Protein AF-A0A1A3BLI6-F1 (afdb_monomer_lite)

pLDDT: mean 78.52, std 13.48, range [34.09, 96.5]

Radius of gyration: 20.83 Å; chains: 1; bounding box: 51×45×50 Å

Sequence (159 aa):
MLAKRQSDGLPADFQNFQRHRDEYDERQVLISALPKSERTRPPSNSSDIVSWSAKWIDANPPAHAADELPLGMELGADRFYSIGSSFVHGFKWMTDYIRDDEATLKVVAEGFAAAVVMTECAVCLFESQATNAARAAVRRANYPDWLAPTVAAWLPRYQ

Structure (mmCIF, N/CA/C/O backbone):
data_AF-A0A1A3BLI6-F1
#
_entry.id   AF-A0A1A3BLI6-F1
#
loop_
_atom_site.group_PDB
_atom_site.id
_atom_site.type_symbol
_atom_site.label_atom_id
_atom_site.label_alt_id
_atom_site.label_comp_id
_atom_site.label_asym_id
_atom_site.label_entity_id
_atom_site.label_seq_id
_atom_site.pdbx_PDB_ins_code
_atom_site.Cartn_x
_atom_site.Cartn_y
_atom_site.Cartn_z
_atom_site.occupancy
_atom_site.B_iso_or_equiv
_atom_site.auth_seq_id
_atom_site.auth_comp_id
_atom_site.auth_asym_id
_atom_site.auth_atom_id
_atom_site.pdbx_PDB_model_num
ATOM 1 N N . MET A 1 1 ? 27.663 13.741 -1.254 1.00 34.09 1 MET A N 1
ATOM 2 C CA . MET A 1 1 ? 27.155 14.945 -1.949 1.00 34.09 1 MET A CA 1
ATOM 3 C C . MET A 1 1 ? 25.928 14.541 -2.751 1.00 34.09 1 MET A C 1
ATOM 5 O O . MET A 1 1 ? 26.077 13.844 -3.744 1.00 34.09 1 MET A O 1
ATOM 9 N N . LEU A 1 2 ? 24.727 14.885 -2.284 1.00 36.38 2 LEU A N 1
ATOM 10 C CA . LEU A 1 2 ? 23.489 14.666 -3.039 1.00 36.38 2 LEU A CA 1
ATOM 11 C C . LEU A 1 2 ? 23.390 15.755 -4.113 1.00 36.38 2 LEU A C 1
ATOM 13 O O . LEU A 1 2 ? 23.416 16.942 -3.788 1.00 36.38 2 LEU A O 1
ATOM 17 N N . ALA A 1 3 ? 23.342 15.356 -5.383 1.00 38.94 3 ALA A N 1
ATOM 18 C CA . ALA A 1 3 ? 23.167 16.277 -6.498 1.00 38.94 3 ALA A CA 1
ATOM 19 C C . ALA A 1 3 ? 21.821 17.007 -6.358 1.00 38.94 3 ALA A C 1
ATOM 21 O O . ALA A 1 3 ? 20.780 16.376 -6.163 1.00 38.94 3 ALA A O 1
ATOM 22 N N . LYS A 1 4 ? 21.849 18.341 -6.447 1.00 41.81 4 LYS A N 1
ATOM 23 C CA . LYS A 1 4 ? 20.654 19.188 -6.529 1.00 41.81 4 LYS A CA 1
ATOM 24 C C . LYS A 1 4 ? 19.799 18.689 -7.698 1.00 41.81 4 LYS A C 1
ATOM 26 O O . LYS A 1 4 ? 20.230 18.787 -8.844 1.00 41.81 4 LYS A O 1
ATOM 31 N N . ARG A 1 5 ? 18.596 18.171 -7.421 1.00 48.72 5 ARG A N 1
ATOM 32 C CA . ARG A 1 5 ? 17.559 18.040 -8.453 1.00 48.72 5 ARG A CA 1
ATOM 33 C C . ARG A 1 5 ? 17.292 19.445 -8.985 1.00 48.72 5 ARG A C 1
ATOM 35 O O . ARG A 1 5 ? 16.839 20.313 -8.245 1.00 48.72 5 ARG A O 1
ATOM 42 N N . GLN A 1 6 ? 17.649 19.664 -10.240 1.00 46.47 6 GLN A N 1
ATOM 43 C CA . GLN A 1 6 ? 17.368 20.882 -10.976 1.00 46.47 6 GLN A CA 1
ATOM 44 C C . GLN A 1 6 ? 15.876 20.856 -11.317 1.00 46.47 6 GLN A C 1
ATOM 46 O O . GLN A 1 6 ? 15.427 20.168 -12.227 1.00 46.47 6 GLN A O 1
ATOM 51 N N . SER A 1 7 ? 15.081 21.482 -10.462 1.00 50.03 7 SER A N 1
ATOM 52 C CA . SER A 1 7 ? 13.643 21.636 -10.634 1.00 50.03 7 SER A CA 1
ATOM 53 C C . SER A 1 7 ? 13.386 22.825 -11.556 1.00 50.03 7 SER A C 1
ATOM 55 O O . SER A 1 7 ? 13.140 23.940 -11.097 1.00 50.03 7 SER A O 1
ATOM 57 N N . ASP A 1 8 ? 13.430 22.581 -12.860 1.00 48.09 8 ASP A N 1
ATOM 58 C CA . ASP A 1 8 ? 13.081 23.553 -13.906 1.00 48.09 8 ASP A CA 1
ATOM 59 C C . ASP A 1 8 ? 11.547 23.766 -14.018 1.00 48.09 8 ASP A C 1
ATOM 61 O O . ASP A 1 8 ? 10.982 23.835 -15.104 1.00 48.09 8 ASP A O 1
ATOM 65 N N . GLY A 1 9 ? 10.859 23.879 -12.872 1.00 54.34 9 GLY A N 1
ATOM 66 C CA . GLY A 1 9 ? 9.409 24.128 -12.740 1.00 54.34 9 GLY A CA 1
ATOM 67 C C . GLY A 1 9 ? 8.996 24.888 -11.465 1.00 54.34 9 GLY A C 1
ATOM 68 O O . GLY A 1 9 ? 7.815 25.134 -11.230 1.00 54.34 9 GLY A O 1
ATOM 69 N N . LEU A 1 10 ? 9.971 25.310 -10.648 1.00 55.41 10 LEU A N 1
ATOM 70 C CA . LEU A 1 10 ? 9.766 25.884 -9.309 1.00 55.41 10 LEU A CA 1
ATOM 71 C C . LEU A 1 10 ? 8.777 27.062 -9.186 1.00 55.41 10 LEU A C 1
ATOM 73 O O . LEU A 1 10 ? 8.156 27.147 -8.133 1.00 55.41 10 LEU A O 1
ATOM 77 N N . PRO A 1 11 ? 8.590 27.978 -10.158 1.00 61.28 11 PRO A N 1
ATOM 78 C CA . PRO A 1 11 ? 7.730 29.143 -9.928 1.00 61.28 11 PRO A CA 1
ATOM 79 C C . PRO A 1 11 ? 6.233 28.819 -9.934 1.00 61.28 11 PRO A C 1
ATOM 81 O O . PRO A 1 11 ? 5.510 29.270 -9.050 1.00 61.28 11 PRO A O 1
ATOM 84 N N . ALA A 1 12 ? 5.764 28.032 -10.906 1.00 64.94 12 ALA A N 1
ATOM 85 C CA . ALA A 1 12 ? 4.341 27.733 -11.066 1.00 64.94 12 ALA A CA 1
ATOM 86 C C . ALA A 1 12 ? 3.856 26.715 -10.025 1.00 64.94 12 ALA A C 1
ATOM 88 O O . ALA A 1 12 ? 2.789 26.894 -9.442 1.00 64.94 12 ALA A O 1
ATOM 89 N N . ASP A 1 13 ? 4.669 25.698 -9.726 1.00 69.19 13 ASP A N 1
ATOM 90 C CA . ASP A 1 13 ? 4.357 24.710 -8.689 1.00 69.19 13 ASP A CA 1
ATOM 91 C C . ASP A 1 13 ? 4.320 25.353 -7.301 1.00 69.19 13 ASP A C 1
ATOM 93 O O . ASP A 1 13 ? 3.418 25.082 -6.508 1.00 69.19 13 ASP A O 1
ATOM 97 N N . PHE A 1 14 ? 5.247 26.274 -7.024 1.00 73.38 14 PHE A N 1
ATOM 98 C CA . PHE A 1 14 ? 5.258 27.020 -5.771 1.00 73.38 14 PHE A CA 1
ATOM 99 C C . PHE A 1 14 ? 4.084 28.000 -5.663 1.00 73.38 14 PHE A C 1
ATOM 101 O O . PHE A 1 14 ? 3.464 28.087 -4.606 1.00 73.38 14 PHE A O 1
ATOM 108 N N . GLN A 1 15 ? 3.720 28.689 -6.748 1.00 77.56 15 GLN A N 1
ATOM 109 C CA . GLN A 1 15 ? 2.528 29.546 -6.780 1.00 77.56 15 GLN A CA 1
ATOM 110 C C . GLN A 1 15 ? 1.236 28.742 -6.596 1.00 77.56 15 GLN A C 1
ATOM 112 O O . GLN A 1 15 ? 0.351 29.153 -5.850 1.00 77.56 15 GLN A O 1
ATOM 117 N N . ASN A 1 16 ? 1.132 27.571 -7.229 1.00 69.75 16 ASN A N 1
ATOM 118 C CA . ASN A 1 16 ? 0.008 26.660 -7.036 1.00 69.75 16 ASN A CA 1
ATOM 119 C C . ASN A 1 16 ? -0.060 26.161 -5.589 1.00 69.75 16 ASN A C 1
ATOM 121 O O . ASN A 1 16 ? -1.141 26.117 -5.011 1.00 69.75 16 ASN A O 1
ATOM 125 N N . PHE A 1 17 ? 1.080 25.816 -4.989 1.00 68.69 17 PHE A N 1
ATOM 126 C CA . PHE A 1 17 ? 1.154 25.433 -3.582 1.00 68.69 17 PHE A CA 1
ATOM 127 C C . PHE A 1 17 ? 0.694 26.565 -2.651 1.00 68.69 17 PHE A C 1
ATOM 129 O O . PHE A 1 17 ? -0.134 26.327 -1.775 1.00 68.69 17 PHE A O 1
ATOM 136 N N . GLN A 1 18 ? 1.175 27.795 -2.865 1.00 80.12 18 GLN A N 1
ATOM 137 C CA . GLN A 1 18 ? 0.759 28.958 -2.076 1.00 80.12 18 GLN A CA 1
ATOM 138 C C . GLN A 1 18 ? -0.742 29.217 -2.196 1.00 80.12 18 GLN A C 1
ATOM 140 O O . GLN A 1 18 ? -1.408 29.358 -1.177 1.00 80.12 18 GLN A O 1
ATOM 145 N N . ARG A 1 19 ? -1.290 29.172 -3.415 1.00 82.25 19 ARG A N 1
ATOM 146 C CA . ARG A 1 19 ? -2.730 29.331 -3.637 1.00 82.25 19 ARG A CA 1
ATOM 147 C C . ARG A 1 19 ? -3.546 28.289 -2.869 1.00 82.25 19 ARG A C 1
ATOM 149 O O . ARG A 1 19 ? -4.485 28.654 -2.176 1.00 82.25 19 ARG A O 1
ATOM 156 N N . HIS A 1 20 ? -3.175 27.008 -2.939 1.00 65.62 20 HIS A N 1
ATOM 157 C CA . HIS A 1 20 ? -3.887 25.960 -2.197 1.00 65.62 20 HIS A CA 1
ATOM 158 C C . HIS A 1 20 ? -3.797 26.139 -0.679 1.00 65.62 20 HIS A C 1
ATOM 160 O O . HIS A 1 20 ? -4.762 25.845 0.025 1.00 65.62 20 HIS A O 1
ATOM 166 N N . ARG A 1 21 ? -2.652 26.608 -0.169 1.00 76.88 21 ARG A N 1
ATOM 167 C CA . ARG A 1 21 ? -2.489 26.924 1.253 1.00 76.88 21 ARG A CA 1
ATOM 168 C C . ARG A 1 21 ? -3.425 28.060 1.667 1.00 76.88 21 ARG A C 1
ATOM 170 O O . ARG A 1 21 ? -4.145 27.910 2.645 1.00 76.88 21 ARG A O 1
ATOM 177 N N . ASP A 1 22 ? -3.450 29.148 0.905 1.00 86.25 22 ASP A N 1
ATOM 178 C CA . ASP A 1 22 ? -4.259 30.321 1.236 1.00 86.25 22 ASP A CA 1
ATOM 179 C C . ASP A 1 22 ? -5.769 29.991 1.151 1.00 86.25 22 ASP A C 1
ATOM 181 O O . ASP A 1 22 ? -6.527 30.311 2.065 1.00 86.25 22 ASP A O 1
ATOM 185 N N . GLU A 1 23 ? -6.199 29.226 0.136 1.00 82.69 23 GLU A N 1
ATOM 186 C CA . GLU A 1 23 ? -7.572 28.696 0.043 1.00 82.69 23 GLU A CA 1
ATOM 187 C C . GLU A 1 23 ? -7.945 27.793 1.233 1.00 82.69 23 GLU A C 1
ATOM 189 O O . GLU A 1 23 ? -9.094 27.784 1.686 1.00 82.69 23 GLU A O 1
ATOM 194 N N . TYR A 1 24 ? -6.998 26.989 1.728 1.00 76.31 24 TYR A N 1
ATOM 195 C CA . TYR A 1 24 ? -7.212 26.138 2.896 1.00 76.31 24 TYR A CA 1
ATOM 196 C C . TYR A 1 24 ? -7.396 26.975 4.165 1.00 76.31 24 TYR A C 1
ATOM 198 O O . TYR A 1 24 ? -8.343 26.732 4.919 1.00 76.31 24 TYR A O 1
ATOM 206 N N . ASP A 1 25 ? -6.538 27.971 4.376 1.00 81.50 25 ASP A N 1
ATOM 207 C CA . ASP A 1 25 ? -6.590 28.852 5.542 1.00 81.50 25 ASP A CA 1
ATOM 208 C C . ASP A 1 25 ? -7.905 29.653 5.577 1.00 81.50 25 ASP A C 1
ATOM 210 O O . ASP A 1 25 ? -8.573 29.702 6.615 1.00 81.50 25 ASP A O 1
ATOM 214 N N . GLU A 1 26 ? -8.358 30.181 4.434 1.00 87.19 26 GLU A N 1
ATOM 215 C CA . GLU A 1 26 ? -9.660 30.854 4.313 1.00 87.19 26 GLU A CA 1
ATOM 216 C C . GLU A 1 26 ? -10.827 29.929 4.688 1.00 87.19 26 GLU A C 1
ATOM 218 O O . GLU A 1 26 ? -11.707 30.297 5.474 1.00 87.19 26 GLU A O 1
ATOM 223 N N . ARG A 1 27 ? -10.825 28.687 4.185 1.00 81.81 27 ARG A N 1
ATOM 224 C CA . ARG A 1 27 ? -11.858 27.694 4.523 1.00 81.81 27 ARG A CA 1
ATOM 225 C C . ARG A 1 27 ? -11.844 27.340 6.007 1.00 81.81 27 ARG A C 1
ATOM 227 O O . ARG A 1 27 ? -12.913 27.206 6.601 1.00 81.81 27 ARG A O 1
ATOM 234 N N . GLN A 1 28 ? -10.669 27.206 6.623 1.00 81.56 28 GLN A N 1
ATOM 235 C CA . GLN A 1 28 ? -10.553 26.922 8.056 1.00 81.56 28 GLN A CA 1
ATOM 236 C C . GLN A 1 28 ? -11.134 28.044 8.918 1.00 81.56 28 GLN A C 1
ATOM 238 O O . GLN A 1 28 ? -11.816 27.754 9.905 1.00 81.56 28 GLN A O 1
ATOM 243 N N . VAL A 1 29 ? -10.924 29.308 8.538 1.00 90.19 29 VAL A N 1
ATOM 244 C CA . VAL A 1 29 ? -11.530 30.460 9.224 1.00 90.19 29 VAL A CA 1
ATOM 245 C C . VAL A 1 29 ? -13.055 30.395 9.134 1.00 90.19 29 VAL A C 1
ATOM 247 O O . VAL A 1 29 ? -13.732 30.499 10.160 1.00 90.19 29 VAL A O 1
ATOM 250 N N . LEU A 1 30 ? -13.601 30.140 7.940 1.00 86.06 30 LEU A N 1
ATOM 251 C CA . LEU A 1 30 ? -15.048 30.026 7.728 1.00 86.06 30 LEU A CA 1
ATOM 252 C C . LEU A 1 30 ? -15.662 28.868 8.531 1.00 86.06 30 LEU A C 1
ATOM 254 O O . LEU A 1 30 ? -16.658 29.058 9.225 1.00 86.06 30 LEU A O 1
ATOM 258 N N . ILE A 1 31 ? -15.045 27.682 8.508 1.00 80.56 31 ILE A N 1
ATOM 259 C CA . ILE A 1 31 ? -15.508 26.507 9.268 1.00 80.56 31 ILE A CA 1
ATOM 260 C C . ILE A 1 31 ? -15.427 26.760 10.779 1.00 80.56 31 ILE A C 1
ATOM 262 O O . ILE A 1 31 ? -16.316 26.360 11.534 1.00 80.56 31 ILE A O 1
ATOM 266 N N . SER A 1 32 ? -14.370 27.432 11.239 1.00 83.69 32 SER A N 1
ATOM 267 C CA . SER A 1 32 ? -14.178 27.747 12.657 1.00 83.69 32 SER A CA 1
ATOM 268 C C . SER A 1 32 ? -15.179 28.778 13.175 1.00 83.69 32 SER A C 1
ATOM 270 O O . SER A 1 32 ? -15.497 28.749 14.365 1.00 83.69 32 SER A O 1
ATOM 272 N N . ALA A 1 33 ? -15.707 29.639 12.301 1.00 90.19 33 ALA A N 1
ATOM 273 C CA . ALA A 1 33 ? -16.760 30.594 12.630 1.00 90.19 33 ALA A CA 1
ATOM 274 C C . ALA A 1 33 ? -18.153 29.945 12.757 1.00 90.19 33 ALA A C 1
ATOM 276 O O . ALA A 1 33 ? -19.021 30.502 13.428 1.00 90.19 33 ALA A O 1
ATOM 277 N N . LEU A 1 34 ? -18.372 28.759 12.172 1.00 86.56 34 LEU A N 1
ATOM 278 C CA . LEU A 1 34 ? -19.650 28.049 12.279 1.00 86.56 34 LEU A CA 1
ATOM 279 C C . LEU A 1 34 ? -19.878 27.477 13.691 1.00 86.56 34 LEU A C 1
ATOM 281 O O . LEU A 1 34 ? -18.935 26.939 14.301 1.00 86.56 34 LEU A O 1
ATOM 285 N N . PRO A 1 35 ? -21.130 27.481 14.192 1.00 90.38 35 PRO A N 1
ATOM 286 C CA . PRO A 1 35 ? -21.528 26.700 15.359 1.00 90.38 35 PRO A CA 1
ATOM 287 C C . PRO A 1 35 ? -21.185 25.219 15.174 1.00 90.38 35 PRO A C 1
ATOM 289 O O . PRO A 1 35 ? -21.334 24.666 14.086 1.00 90.38 35 PRO A O 1
ATOM 292 N N . LYS A 1 36 ? -20.748 24.534 16.241 1.00 79.25 36 LYS A N 1
ATOM 293 C CA . LYS A 1 36 ? -20.337 23.116 16.160 1.00 79.25 36 LYS A CA 1
ATOM 294 C C . LYS A 1 36 ? -21.418 22.201 15.567 1.00 79.25 36 LYS A C 1
ATOM 296 O O . LYS A 1 36 ? -21.068 21.250 14.884 1.00 79.25 36 LYS A O 1
ATOM 301 N N . SER A 1 37 ? -22.695 22.492 15.813 1.00 82.88 37 SER A N 1
ATOM 302 C CA . SER A 1 37 ? -23.848 21.745 15.288 1.00 82.88 37 SER A CA 1
ATOM 303 C C . SER A 1 37 ? -24.023 21.852 13.771 1.00 82.88 37 SER A C 1
ATOM 305 O O . SER A 1 37 ? -24.661 20.993 13.176 1.00 82.88 37 SER A O 1
ATOM 307 N N . GLU A 1 38 ? -23.463 22.890 13.152 1.00 82.44 38 GLU A N 1
ATOM 308 C CA . GLU A 1 38 ? -23.559 23.160 11.712 1.00 82.44 38 GLU A CA 1
ATOM 309 C C . GLU A 1 38 ? -22.296 22.726 10.956 1.00 82.44 38 GLU A C 1
ATOM 311 O O . GLU A 1 38 ? -22.27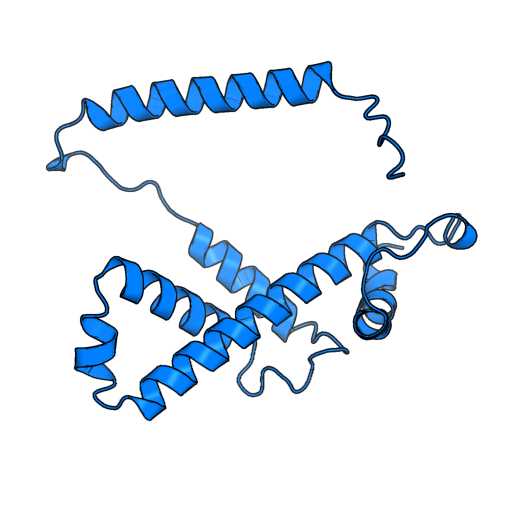5 22.689 9.725 1.00 82.44 38 GLU A O 1
ATOM 316 N N . ARG A 1 39 ? -21.236 22.345 11.683 1.00 81.06 39 ARG A N 1
ATOM 317 C CA . ARG A 1 39 ? -20.018 21.781 11.097 1.00 81.06 39 ARG A CA 1
ATOM 318 C C . ARG A 1 39 ? -20.297 20.359 10.636 1.00 81.06 39 ARG A C 1
ATOM 320 O O . ARG A 1 39 ? -20.196 19.402 11.400 1.00 81.06 39 ARG A O 1
ATOM 327 N N . THR A 1 40 ? -20.629 20.225 9.363 1.00 68.88 40 THR A N 1
ATOM 328 C CA . THR A 1 40 ? -20.747 18.929 8.704 1.00 68.88 40 THR A CA 1
ATOM 329 C C . THR A 1 40 ? -19.388 18.504 8.156 1.00 68.88 40 THR A C 1
ATOM 331 O O . THR A 1 40 ? -18.632 19.308 7.607 1.00 68.88 40 THR A O 1
ATOM 334 N N . ARG A 1 41 ? -19.039 17.225 8.341 1.00 61.59 41 ARG A N 1
ATOM 335 C CA . ARG A 1 41 ? -17.844 16.657 7.711 1.00 61.59 41 ARG A CA 1
ATOM 336 C C . ARG A 1 41 ? -18.060 16.685 6.191 1.00 61.59 41 ARG A C 1
ATOM 338 O O . ARG A 1 41 ? -19.128 16.254 5.750 1.00 61.59 41 ARG A O 1
ATOM 345 N N . PRO A 1 42 ? -17.077 17.129 5.391 1.00 58.38 42 PRO A N 1
ATOM 346 C CA . PRO A 1 42 ? -17.151 16.978 3.945 1.00 58.38 42 PRO A CA 1
ATOM 347 C C . PRO A 1 42 ? -17.386 15.507 3.574 1.00 58.38 42 PRO A C 1
ATOM 349 O O . PRO A 1 42 ? -16.860 14.627 4.270 1.00 58.38 42 PRO A O 1
ATOM 352 N N . PRO A 1 43 ? -18.117 15.210 2.485 1.00 58.56 43 PRO A N 1
ATOM 353 C CA . PRO A 1 43 ? -18.140 13.868 1.920 1.00 58.56 43 PRO A CA 1
ATOM 354 C C . PRO A 1 43 ? -16.697 13.382 1.747 1.00 58.56 43 PRO A C 1
ATOM 356 O O . PRO A 1 43 ? -15.882 14.026 1.091 1.00 58.56 43 PRO A O 1
ATOM 359 N N . SER A 1 44 ? -16.360 12.296 2.431 1.00 60.69 44 SER A N 1
ATOM 360 C CA . SER A 1 44 ? -14.993 11.807 2.571 1.00 60.69 44 SER A CA 1
ATOM 361 C C . SER A 1 44 ? -14.869 10.530 1.757 1.00 60.69 44 SER A C 1
ATOM 363 O O . SER A 1 44 ? -15.081 9.453 2.296 1.00 60.69 44 SER A O 1
ATOM 365 N N . ASN A 1 45 ? -14.503 10.647 0.483 1.00 66.06 45 ASN A N 1
ATOM 366 C CA . ASN A 1 45 ? -14.229 9.504 -0.398 1.00 66.06 45 ASN A CA 1
ATOM 367 C C . ASN A 1 45 ? -12.853 8.857 -0.141 1.00 66.06 45 ASN A C 1
ATOM 369 O O . ASN A 1 45 ? -12.420 7.992 -0.896 1.00 66.06 45 ASN A O 1
ATOM 373 N N . SER A 1 46 ? -12.122 9.282 0.894 1.00 63.88 46 SER A N 1
ATOM 374 C CA . SER A 1 46 ? -10.790 8.752 1.197 1.00 63.88 46 SER A CA 1
ATOM 375 C C . SER A 1 46 ? -10.814 7.268 1.567 1.00 63.88 46 SER A C 1
ATOM 377 O O . SER A 1 46 ? -9.912 6.541 1.163 1.00 63.88 46 SER A O 1
ATOM 379 N N . SER A 1 47 ? -11.856 6.799 2.262 1.00 68.62 47 SER A N 1
ATOM 380 C CA . SER A 1 47 ? -12.084 5.366 2.497 1.00 68.62 47 SER A CA 1
ATOM 381 C C . SER A 1 47 ? -12.283 4.606 1.187 1.00 68.62 47 SER A C 1
ATOM 383 O O . SER A 1 47 ? -11.750 3.512 1.023 1.00 68.62 47 SER A O 1
ATOM 385 N N . ASP A 1 48 ? -12.985 5.213 0.230 1.00 79.06 48 ASP A N 1
ATOM 386 C CA . ASP A 1 48 ? -13.277 4.594 -1.062 1.00 79.06 48 ASP A CA 1
ATOM 387 C C . ASP A 1 48 ? -12.002 4.471 -1.901 1.00 79.06 48 ASP A C 1
ATOM 389 O O . ASP A 1 48 ? -11.767 3.432 -2.508 1.00 79.06 48 ASP A O 1
ATOM 393 N N . ILE A 1 49 ? -11.128 5.485 -1.869 1.00 78.50 49 ILE A N 1
ATOM 394 C CA . ILE A 1 49 ? -9.819 5.453 -2.540 1.00 78.50 49 ILE A CA 1
ATOM 395 C C . ILE A 1 49 ? -8.931 4.346 -1.958 1.00 78.50 49 ILE A C 1
ATOM 397 O O . ILE A 1 49 ? -8.288 3.617 -2.718 1.00 78.50 49 ILE A O 1
ATOM 401 N N . VAL A 1 50 ? -8.895 4.200 -0.629 1.00 80.44 50 VAL A N 1
ATOM 402 C CA . VAL A 1 50 ? -8.130 3.132 0.036 1.00 80.44 50 VAL A CA 1
ATOM 403 C C . VAL A 1 50 ? -8.692 1.760 -0.341 1.00 80.44 50 VAL A C 1
ATOM 405 O O . VAL A 1 50 ? -7.929 0.903 -0.782 1.00 80.44 50 VAL A O 1
ATOM 408 N N . SER A 1 51 ? -10.015 1.578 -0.269 1.00 83.88 51 SER A N 1
ATOM 409 C CA . SER A 1 51 ? -10.682 0.327 -0.659 1.00 83.88 51 SER A CA 1
ATOM 410 C C . SER A 1 51 ? -10.433 -0.021 -2.131 1.00 83.88 51 SER A C 1
ATOM 412 O O . SER A 1 51 ? -10.089 -1.156 -2.454 1.00 83.88 51 SER A O 1
ATOM 414 N N . TRP A 1 52 ? -10.538 0.952 -3.040 1.00 85.94 52 TRP A N 1
ATOM 415 C CA . TRP A 1 52 ? -10.253 0.747 -4.462 1.00 85.94 52 TRP A CA 1
ATOM 416 C C . TRP A 1 52 ? -8.800 0.353 -4.712 1.00 85.94 52 TRP A C 1
ATOM 418 O O . TRP A 1 52 ? -8.541 -0.562 -5.492 1.00 85.94 52 TRP A O 1
ATOM 428 N N . SER A 1 53 ? -7.859 1.013 -4.038 1.00 85.88 53 SER A N 1
ATOM 429 C CA . SER A 1 53 ? -6.430 0.711 -4.167 1.00 85.88 53 SER A CA 1
ATOM 430 C C . SER A 1 53 ? -6.114 -0.692 -3.649 1.00 85.88 53 SER A C 1
ATOM 432 O O . SER A 1 53 ? -5.397 -1.445 -4.302 1.00 85.88 53 SER A O 1
ATOM 434 N N . ALA A 1 54 ? -6.700 -1.070 -2.513 1.00 88.06 54 ALA A N 1
ATOM 435 C CA . ALA A 1 54 ? -6.523 -2.385 -1.918 1.00 88.06 54 ALA A CA 1
ATOM 436 C C . ALA A 1 54 ? -7.075 -3.505 -2.818 1.00 88.06 54 ALA A C 1
ATOM 438 O O . ALA A 1 54 ? -6.353 -4.450 -3.130 1.00 88.06 54 ALA A O 1
ATOM 439 N N . LYS A 1 55 ? -8.290 -3.332 -3.357 1.00 91.75 55 LYS A N 1
ATOM 440 C CA . LYS A 1 55 ? -8.881 -4.245 -4.355 1.00 91.75 55 LYS A CA 1
ATOM 441 C C . LYS A 1 55 ? -8.031 -4.383 -5.606 1.00 91.75 55 LYS A C 1
ATOM 443 O O . LYS A 1 55 ? -7.933 -5.463 -6.184 1.00 91.75 55 LYS A O 1
ATOM 448 N N . TRP A 1 56 ? -7.438 -3.280 -6.055 1.00 92.69 56 TRP A N 1
ATOM 449 C CA . TRP A 1 56 ? -6.562 -3.311 -7.215 1.00 92.69 56 TRP A CA 1
ATOM 450 C C . TRP A 1 56 ? -5.313 -4.156 -6.948 1.00 92.69 56 TRP A C 1
ATOM 452 O O . TRP A 1 56 ? -4.934 -4.937 -7.820 1.00 92.69 56 TRP A O 1
ATOM 462 N N . ILE A 1 57 ? -4.714 -4.038 -5.757 1.00 91.06 57 ILE A N 1
ATOM 463 C CA . ILE A 1 57 ? -3.560 -4.846 -5.332 1.00 91.06 57 ILE A CA 1
ATOM 464 C C . ILE A 1 57 ? -3.945 -6.326 -5.243 1.00 91.06 57 ILE A C 1
ATOM 466 O O . ILE A 1 57 ? -3.215 -7.163 -5.762 1.00 91.06 57 ILE A O 1
ATOM 470 N N . ASP A 1 58 ? -5.114 -6.655 -4.691 1.00 91.62 58 ASP A N 1
ATOM 471 C CA . ASP A 1 58 ? -5.597 -8.044 -4.640 1.00 91.62 58 ASP A CA 1
ATOM 472 C C . ASP A 1 58 ? -5.800 -8.648 -6.038 1.00 91.62 58 ASP A C 1
ATOM 474 O O . ASP A 1 58 ? -5.460 -9.804 -6.286 1.00 91.62 58 ASP A O 1
ATOM 478 N N . ALA A 1 59 ? -6.295 -7.85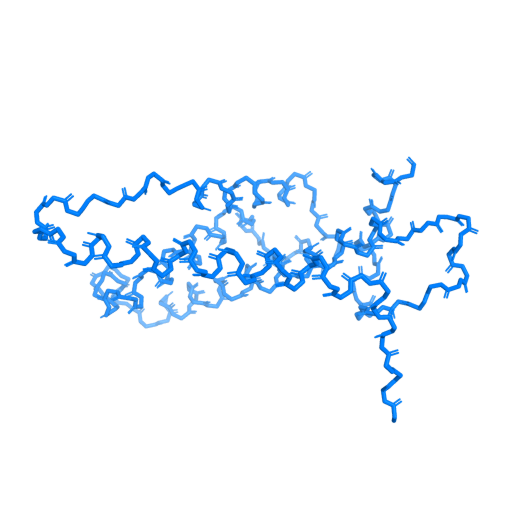3 -6.990 1.00 92.69 59 ALA A N 1
ATOM 479 C CA . ALA A 1 59 ? -6.434 -8.269 -8.386 1.00 92.69 59 ALA A CA 1
ATOM 480 C C . ALA A 1 59 ? -5.098 -8.298 -9.159 1.00 92.69 59 ALA A C 1
ATOM 482 O O . ALA A 1 59 ? -5.024 -8.865 -10.251 1.00 92.69 59 ALA A O 1
ATOM 483 N N . ASN A 1 60 ? -4.048 -7.668 -8.629 1.00 92.50 60 ASN A N 1
ATOM 484 C CA . ASN A 1 60 ? -2.729 -7.550 -9.244 1.00 92.50 60 ASN A CA 1
ATOM 485 C C . ASN A 1 60 ? -1.653 -7.856 -8.195 1.00 92.50 60 ASN A C 1
ATOM 487 O O . ASN A 1 60 ? -0.902 -6.950 -7.835 1.00 92.50 60 ASN A O 1
ATOM 491 N N . PRO A 1 61 ? -1.561 -9.098 -7.695 1.00 91.44 61 PRO A N 1
ATOM 492 C CA . PRO A 1 61 ? -0.733 -9.401 -6.539 1.00 91.44 61 PRO A CA 1
ATOM 493 C C . PRO A 1 61 ? 0.734 -9.010 -6.787 1.00 91.44 61 PRO A C 1
ATOM 495 O O . PRO A 1 61 ? 1.302 -9.356 -7.834 1.00 91.44 61 PRO A O 1
ATOM 498 N N . PRO A 1 62 ? 1.364 -8.271 -5.859 1.00 92.69 62 PRO A N 1
ATOM 499 C CA . PRO A 1 62 ? 2.763 -7.904 -5.973 1.00 92.69 62 PRO A CA 1
ATOM 500 C C . PRO A 1 62 ? 3.635 -9.148 -5.800 1.00 92.69 62 PRO A C 1
ATOM 502 O O . PRO A 1 62 ? 3.585 -9.815 -4.771 1.00 92.69 62 PRO A O 1
ATOM 505 N N . ALA A 1 63 ? 4.491 -9.439 -6.777 1.00 93.38 63 ALA A N 1
ATOM 506 C CA . ALA A 1 63 ? 5.370 -10.608 -6.730 1.00 93.38 63 ALA A CA 1
ATOM 507 C C . ALA A 1 63 ? 6.308 -10.631 -5.504 1.00 93.38 63 ALA A C 1
ATOM 509 O O . ALA A 1 63 ? 6.718 -11.705 -5.084 1.00 93.38 63 ALA A O 1
ATOM 510 N N . HIS A 1 64 ? 6.652 -9.466 -4.940 1.00 93.25 64 HIS A N 1
ATOM 511 C CA . HIS A 1 64 ? 7.518 -9.366 -3.758 1.00 93.25 64 HIS A CA 1
ATOM 512 C C . HIS A 1 64 ? 6.806 -9.703 -2.441 1.00 93.25 64 HIS A C 1
ATOM 514 O O . HIS A 1 64 ? 7.480 -10.052 -1.482 1.00 93.25 64 HIS A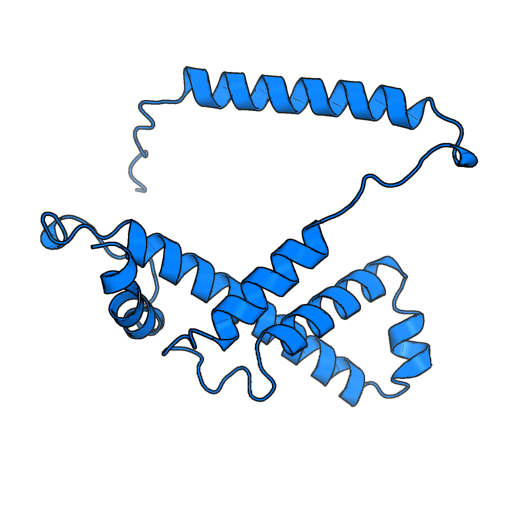 O 1
ATOM 520 N N . ALA A 1 65 ? 5.474 -9.600 -2.394 1.00 89.56 65 ALA A N 1
ATOM 521 C CA . ALA A 1 65 ? 4.687 -9.697 -1.164 1.00 89.56 65 ALA A CA 1
ATOM 522 C C . ALA A 1 65 ? 3.454 -10.605 -1.318 1.00 89.56 65 ALA A C 1
ATOM 524 O O . ALA A 1 65 ? 2.485 -10.478 -0.572 1.00 89.56 65 ALA A O 1
ATOM 525 N N . ALA A 1 66 ? 3.479 -11.526 -2.287 1.00 81.25 66 ALA A N 1
ATOM 526 C CA . ALA A 1 66 ? 2.348 -12.402 -2.599 1.00 81.25 66 ALA A CA 1
ATOM 527 C C . ALA A 1 66 ? 1.888 -13.244 -1.393 1.00 81.25 66 ALA A C 1
ATOM 529 O O . ALA A 1 66 ? 0.698 -13.522 -1.267 1.00 81.25 66 ALA A O 1
ATOM 530 N N . ASP A 1 67 ? 2.814 -13.585 -0.492 1.00 84.12 67 ASP A N 1
ATOM 531 C CA . ASP A 1 67 ? 2.550 -14.403 0.696 1.00 84.12 67 ASP A CA 1
ATOM 532 C C . ASP A 1 67 ? 2.407 -13.581 1.993 1.00 84.12 67 ASP A C 1
ATOM 534 O O . ASP A 1 67 ? 2.048 -14.130 3.035 1.00 84.12 67 ASP A O 1
ATOM 538 N N . GLU A 1 68 ? 2.674 -12.269 1.966 1.00 80.31 68 GLU A N 1
ATOM 539 C CA . GLU A 1 68 ? 2.678 -11.433 3.181 1.00 80.31 68 GLU A CA 1
ATOM 540 C C . GLU A 1 68 ? 1.276 -10.993 3.625 1.00 80.31 68 GLU A C 1
ATOM 542 O O . GLU A 1 68 ? 1.074 -10.591 4.772 1.00 80.31 68 GLU A O 1
ATOM 547 N N . LEU A 1 69 ? 0.284 -11.108 2.738 1.00 76.56 69 LEU A N 1
ATOM 548 C CA . LEU A 1 69 ? -1.108 -10.742 2.997 1.00 76.56 69 LEU A CA 1
ATOM 549 C C . LEU A 1 69 ? -2.030 -11.948 2.768 1.00 76.56 69 LEU A C 1
ATOM 551 O O . LEU A 1 69 ? -2.799 -11.967 1.807 1.00 76.56 69 LEU 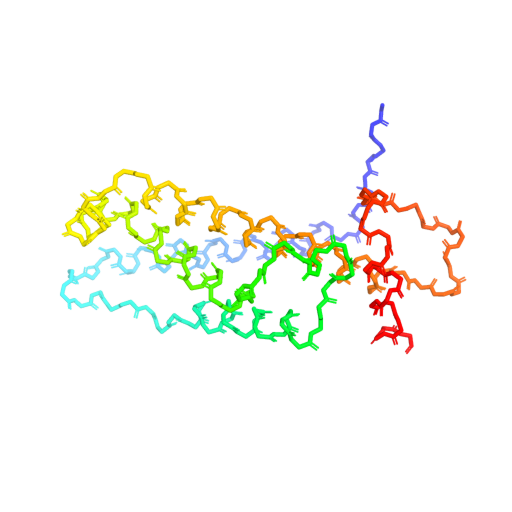A O 1
ATOM 555 N N . PRO A 1 70 ? -2.006 -12.959 3.658 1.00 76.75 70 PRO A N 1
ATOM 556 C CA . PRO A 1 70 ? -2.736 -14.217 3.467 1.00 76.75 70 PRO A CA 1
ATOM 557 C C . PRO A 1 70 ? -4.262 -14.052 3.415 1.00 76.75 70 PRO A C 1
ATOM 559 O O . PRO A 1 70 ? -4.966 -14.942 2.945 1.00 76.75 70 PRO A O 1
ATOM 562 N N . LEU A 1 71 ? -4.783 -12.926 3.909 1.00 81.12 71 LEU A N 1
ATOM 563 C CA . LEU A 1 71 ? -6.209 -12.592 3.897 1.00 81.12 71 LEU A CA 1
ATOM 564 C C . LEU A 1 71 ? -6.566 -11.501 2.872 1.00 81.12 71 LEU A C 1
ATOM 566 O O . LEU A 1 71 ? -7.710 -11.051 2.845 1.00 81.12 71 LEU A O 1
ATOM 570 N N . GLY A 1 72 ? -5.601 -11.080 2.050 1.00 85.62 72 GLY A N 1
ATOM 571 C CA . GLY A 1 72 ? -5.754 -10.002 1.077 1.00 85.62 72 GLY A CA 1
ATOM 572 C C . GLY A 1 72 ? -5.492 -8.604 1.641 1.00 85.62 72 GLY A C 1
ATOM 573 O O . GLY A 1 72 ? -5.584 -8.337 2.845 1.00 85.62 72 GLY A O 1
ATOM 574 N N . MET A 1 73 ? -5.160 -7.696 0.732 1.00 89.75 73 MET A N 1
ATOM 575 C CA . MET A 1 73 ? -4.908 -6.286 0.985 1.00 89.75 73 MET A CA 1
ATOM 576 C C . MET A 1 73 ? -6.184 -5.535 1.359 1.00 89.75 73 MET A C 1
ATOM 578 O O . MET A 1 73 ? -6.106 -4.648 2.204 1.00 89.75 73 MET A O 1
ATOM 582 N N . GLU A 1 74 ? -7.353 -5.866 0.795 1.00 87.62 74 GLU A N 1
ATOM 583 C CA . GLU A 1 74 ? -8.622 -5.216 1.168 1.00 87.62 74 GLU A CA 1
ATOM 584 C C . GLU A 1 74 ? -8.886 -5.343 2.670 1.00 87.62 74 GLU A C 1
ATOM 586 O O . GLU A 1 74 ? -9.051 -4.338 3.364 1.00 87.62 74 GLU A O 1
ATOM 591 N N . LEU A 1 75 ? -8.810 -6.566 3.201 1.00 82.50 75 LEU A N 1
ATOM 592 C CA . LEU A 1 75 ? -9.008 -6.792 4.628 1.00 82.50 75 LEU A CA 1
ATOM 593 C C . LEU A 1 75 ? -7.889 -6.163 5.470 1.00 82.50 75 LEU A C 1
ATOM 595 O O . LEU A 1 75 ? -8.159 -5.619 6.542 1.00 82.50 75 LEU A O 1
ATOM 599 N N . GLY A 1 76 ? -6.641 -6.218 4.998 1.00 84.38 76 GLY A N 1
ATOM 600 C CA . GLY A 1 76 ? -5.506 -5.574 5.663 1.00 84.38 76 GLY A CA 1
ATOM 601 C C . GLY A 1 76 ? -5.665 -4.053 5.770 1.00 84.38 76 GLY A C 1
ATOM 602 O O . GLY A 1 76 ? -5.440 -3.478 6.836 1.00 84.38 76 GLY A O 1
ATOM 603 N N . ALA A 1 77 ? -6.116 -3.401 4.698 1.00 84.81 77 ALA A N 1
ATOM 604 C CA . ALA A 1 77 ? -6.355 -1.964 4.641 1.00 84.81 77 ALA A CA 1
ATOM 605 C C . ALA A 1 77 ? -7.533 -1.541 5.531 1.00 84.81 77 ALA A C 1
ATOM 607 O O . ALA A 1 77 ? -7.429 -0.546 6.252 1.00 84.81 77 ALA A O 1
ATOM 608 N N . ASP A 1 78 ? -8.615 -2.323 5.553 1.00 81.56 78 ASP A N 1
ATOM 609 C CA . ASP A 1 78 ? -9.759 -2.092 6.440 1.00 81.56 78 ASP A CA 1
ATOM 610 C C . ASP A 1 78 ? -9.369 -2.239 7.916 1.00 81.56 78 ASP A C 1
ATOM 612 O O . ASP A 1 78 ? -9.745 -1.408 8.755 1.00 81.56 78 ASP A O 1
ATOM 616 N N . ARG A 1 79 ? -8.563 -3.259 8.245 1.00 78.25 79 ARG A N 1
ATOM 617 C CA . ARG A 1 79 ? -7.992 -3.435 9.589 1.00 78.25 79 ARG A CA 1
ATOM 618 C C . ARG A 1 79 ? -7.102 -2.254 9.953 1.00 78.25 79 ARG A C 1
ATOM 620 O O . ARG A 1 79 ? -7.308 -1.663 11.009 1.00 78.25 79 ARG A O 1
ATOM 627 N N . PHE A 1 80 ? -6.186 -1.850 9.073 1.00 78.06 80 PHE A N 1
ATOM 628 C CA . PHE A 1 80 ? -5.320 -0.689 9.284 1.00 78.06 80 PHE A CA 1
ATOM 629 C C . PHE A 1 80 ? -6.115 0.602 9.529 1.00 78.06 80 PHE A C 1
ATOM 631 O O . PHE A 1 80 ? -5.843 1.321 10.494 1.00 78.06 80 PHE A O 1
ATOM 638 N N . TYR A 1 81 ? -7.140 0.874 8.714 1.00 76.31 81 TYR A N 1
ATOM 639 C CA . TYR A 1 81 ? -8.002 2.046 8.878 1.00 76.31 81 TYR A CA 1
ATOM 640 C C . TYR A 1 81 ? -8.756 2.015 10.211 1.00 76.31 81 TYR A C 1
ATOM 642 O O . TYR A 1 81 ? -8.790 3.010 10.943 1.00 76.31 81 TYR A O 1
ATOM 650 N N . SER A 1 82 ? -9.313 0.853 10.556 1.00 70.75 82 SER A N 1
ATOM 651 C CA . SER A 1 82 ? -10.014 0.640 11.820 1.00 70.75 82 SER A CA 1
ATOM 652 C C . SER A 1 82 ? -9.069 0.885 13.003 1.00 70.75 82 SER A C 1
ATOM 654 O O . SER A 1 82 ? -9.374 1.689 13.889 1.00 70.75 82 SER A O 1
ATOM 656 N N . ILE A 1 83 ? -7.872 0.293 12.993 1.00 72.06 83 ILE A N 1
ATOM 657 C CA . ILE A 1 83 ? -6.840 0.501 14.017 1.00 72.06 83 ILE A CA 1
ATOM 658 C C . ILE A 1 83 ? -6.518 1.990 14.151 1.00 72.06 83 ILE A C 1
ATOM 660 O O . ILE A 1 83 ? -6.663 2.541 15.241 1.00 72.06 83 ILE A O 1
ATOM 664 N N . GLY A 1 84 ? -6.168 2.669 13.054 1.00 68.69 84 GLY A N 1
ATOM 665 C CA . GLY A 1 84 ? -5.841 4.097 13.063 1.00 68.69 84 GLY A CA 1
ATOM 666 C C . GLY A 1 84 ? -6.957 4.963 13.658 1.00 68.69 84 GLY A C 1
ATOM 667 O O . GLY A 1 84 ? -6.697 5.836 14.488 1.00 68.69 84 GLY A O 1
ATOM 668 N N . SER A 1 85 ? -8.217 4.671 13.322 1.00 67.56 85 SER A N 1
ATOM 669 C CA . SER A 1 85 ? -9.381 5.325 13.932 1.00 67.56 85 SER A CA 1
ATOM 670 C C . SER A 1 85 ? -9.498 5.032 15.437 1.00 67.56 85 SER A C 1
ATOM 672 O O . SER A 1 85 ? -9.786 5.935 16.223 1.00 67.56 85 SER A O 1
ATOM 674 N N . SER A 1 86 ? -9.205 3.806 15.875 1.00 65.69 86 SER A N 1
ATOM 675 C CA . SER A 1 86 ? -9.199 3.422 17.297 1.00 65.69 86 SER A CA 1
ATOM 676 C C . SER A 1 86 ? -8.246 4.256 18.134 1.00 65.69 86 SER A C 1
ATOM 678 O O . SER A 1 86 ? -8.609 4.670 19.232 1.00 65.69 86 SER A O 1
ATOM 680 N N . PHE A 1 87 ? -7.035 4.500 17.623 1.00 65.69 87 PHE A N 1
ATOM 681 C CA . PHE A 1 87 ? -6.025 5.308 18.304 1.00 65.69 87 PHE A CA 1
ATOM 682 C C . PHE A 1 87 ? -6.541 6.734 18.536 1.00 65.69 87 PHE A C 1
ATOM 684 O O . PHE A 1 87 ? -6.441 7.252 19.647 1.00 65.69 87 PHE A O 1
ATOM 691 N N . VAL A 1 88 ? -7.182 7.335 17.525 1.00 60.84 88 VAL A N 1
ATOM 692 C CA . VAL A 1 88 ? -7.813 8.667 17.629 1.00 60.84 88 VAL A CA 1
ATOM 693 C C . VAL A 1 88 ? -8.957 8.678 18.652 1.00 60.84 88 VAL A C 1
ATOM 695 O O . VAL A 1 88 ? -9.182 9.685 19.321 1.00 60.84 88 VAL A O 1
ATOM 698 N N . HIS A 1 89 ? -9.645 7.549 18.830 1.00 61.44 89 HIS A N 1
ATOM 699 C CA . HIS A 1 89 ? -10.694 7.361 19.837 1.00 61.44 89 HIS A CA 1
ATOM 700 C C . HIS A 1 89 ? -10.185 6.818 21.189 1.00 61.44 89 HIS A C 1
ATOM 702 O O . HIS A 1 89 ? -10.988 6.367 22.008 1.00 61.44 89 HIS A O 1
ATOM 708 N N . GLY A 1 90 ? -8.873 6.868 21.451 1.00 58.50 90 GLY A N 1
ATOM 709 C CA . GLY A 1 90 ? -8.289 6.474 22.737 1.00 58.50 90 GLY A CA 1
ATOM 710 C C . GLY A 1 90 ? -8.364 4.973 23.018 1.00 58.50 90 GLY A C 1
ATOM 711 O O . GLY A 1 90 ? -8.611 4.584 24.154 1.00 58.50 90 GLY A O 1
ATOM 712 N N . PHE A 1 91 ? -8.213 4.139 21.982 1.00 62.97 91 PHE A N 1
ATOM 713 C CA . PHE A 1 91 ? -8.265 2.667 22.011 1.00 62.97 91 PHE A CA 1
ATOM 714 C C . PHE A 1 91 ? -9.583 2.039 22.468 1.00 62.97 91 PHE A C 1
ATOM 716 O O . PHE A 1 91 ? -9.708 0.817 22.428 1.00 62.97 91 PHE A O 1
ATOM 723 N N . LYS A 1 92 ? -10.577 2.854 22.838 1.00 58.62 92 LYS A N 1
ATOM 724 C CA . LYS A 1 92 ? -11.775 2.425 23.563 1.00 58.62 92 LYS A CA 1
ATOM 725 C C . LYS A 1 92 ? -12.438 1.190 22.957 1.00 58.62 92 LYS A C 1
ATOM 727 O O . LYS A 1 92 ? -12.652 0.206 23.650 1.00 58.62 92 LYS A O 1
ATOM 732 N N . TRP A 1 93 ? -12.733 1.209 21.659 1.00 63.91 93 TRP A N 1
ATOM 733 C CA . TRP A 1 93 ? -13.423 0.077 21.043 1.00 63.91 93 TRP A CA 1
ATOM 734 C C . TRP A 1 93 ? -12.522 -1.151 20.884 1.00 63.91 93 TRP A C 1
ATOM 736 O O . TRP A 1 93 ? -13.008 -2.268 21.021 1.00 63.91 93 TRP A O 1
ATOM 746 N N . MET A 1 94 ? -11.223 -0.962 20.638 1.00 63.72 94 MET A N 1
ATOM 747 C CA . MET A 1 94 ? -10.281 -2.060 20.423 1.00 63.72 94 MET A CA 1
ATOM 748 C C . MET A 1 94 ? -10.112 -2.870 21.713 1.00 63.72 94 MET A C 1
ATOM 750 O O . MET A 1 94 ? -10.255 -4.090 21.696 1.00 63.72 94 MET A O 1
ATOM 754 N N . THR A 1 95 ? -9.938 -2.191 22.850 1.00 63.44 95 THR A N 1
ATOM 755 C CA . THR A 1 95 ? -9.860 -2.836 24.169 1.00 63.44 95 THR A CA 1
ATOM 756 C C . THR A 1 95 ? -11.204 -3.414 24.618 1.00 63.44 95 THR A C 1
ATOM 758 O O . THR A 1 95 ? -11.236 -4.497 25.197 1.00 63.44 95 THR A O 1
ATOM 761 N N . ASP A 1 96 ? -12.322 -2.737 24.319 1.00 66.56 96 ASP A N 1
ATOM 762 C CA . ASP A 1 96 ? -13.661 -3.184 24.733 1.00 66.56 96 ASP A CA 1
ATOM 763 C C . ASP A 1 96 ? -14.129 -4.443 23.968 1.00 66.56 96 ASP A C 1
ATOM 765 O O . ASP A 1 96 ? -14.859 -5.267 24.540 1.00 66.56 96 ASP A O 1
ATOM 769 N N . TYR A 1 97 ? -13.710 -4.606 22.703 1.00 64.44 97 TYR A N 1
ATOM 770 C CA . TYR A 1 97 ? -14.099 -5.727 21.834 1.00 64.44 97 TYR A CA 1
ATOM 771 C C . TYR A 1 97 ? -13.084 -6.869 21.777 1.00 64.44 97 TYR A C 1
ATOM 773 O O . TYR A 1 97 ? -13.499 -8.023 21.851 1.00 64.44 97 TYR A O 1
ATOM 781 N N . ILE A 1 98 ? -11.787 -6.582 21.627 1.00 70.06 98 ILE A N 1
ATOM 782 C CA . ILE A 1 98 ? -10.774 -7.631 21.432 1.00 70.06 98 ILE A CA 1
ATOM 783 C C . ILE A 1 98 ? -10.406 -8.284 22.771 1.00 70.06 98 ILE A C 1
ATOM 785 O O . ILE A 1 98 ? -10.135 -9.479 22.788 1.00 70.06 98 ILE A O 1
ATOM 789 N N . ARG A 1 99 ? -10.502 -7.548 23.896 1.00 65.88 99 ARG A N 1
ATOM 790 C CA . ARG A 1 99 ? -10.367 -8.018 25.299 1.00 65.88 99 ARG A CA 1
ATOM 791 C C . ARG A 1 99 ? -9.148 -8.910 25.608 1.00 65.88 99 ARG A C 1
ATOM 793 O O . ARG A 1 99 ? -9.092 -9.503 26.682 1.00 65.88 99 ARG A O 1
ATOM 800 N N . ASP A 1 100 ? -8.195 -8.977 24.687 1.00 79.62 100 ASP A N 1
ATOM 801 C CA . ASP A 1 100 ? -6.992 -9.794 24.723 1.00 79.62 100 ASP A CA 1
ATOM 802 C C . ASP A 1 100 ? -5.843 -9.022 24.060 1.00 79.62 100 ASP A C 1
ATOM 804 O O . ASP A 1 100 ? -5.959 -8.528 22.929 1.00 79.62 100 ASP A O 1
ATOM 808 N N . ASP A 1 101 ? -4.734 -8.895 24.785 1.00 77.88 101 ASP A N 1
ATOM 809 C CA . ASP A 1 101 ? -3.586 -8.096 24.355 1.00 77.88 101 ASP A CA 1
ATOM 810 C C . ASP A 1 101 ? -2.868 -8.748 23.166 1.00 77.88 101 ASP A C 1
ATOM 812 O O . ASP A 1 101 ? -2.419 -8.054 22.252 1.00 77.88 101 ASP A O 1
ATOM 816 N N . GLU A 1 102 ? -2.801 -10.083 23.126 1.00 80.94 102 GLU A N 1
ATOM 817 C CA . GLU A 1 102 ? -2.146 -10.811 22.037 1.00 80.94 102 GLU A CA 1
ATOM 818 C C . GLU A 1 102 ? -2.910 -10.640 20.716 1.00 80.94 102 GLU A C 1
ATOM 820 O O . GLU A 1 102 ? -2.318 -10.313 19.684 1.00 80.94 102 GLU A O 1
ATOM 825 N N . ALA A 1 103 ? -4.232 -10.803 20.736 1.00 78.31 103 ALA A N 1
ATOM 826 C CA . ALA A 1 103 ? -5.090 -10.563 19.583 1.00 78.31 103 ALA A CA 1
ATOM 827 C C . ALA A 1 103 ? -5.030 -9.100 19.118 1.00 78.31 103 ALA A C 1
ATOM 829 O O . ALA A 1 103 ? -4.993 -8.835 17.915 1.00 78.31 103 ALA A O 1
ATOM 830 N N . THR A 1 104 ? -4.943 -8.155 20.057 1.00 76.25 104 THR A N 1
ATOM 831 C CA . THR A 1 104 ? -4.768 -6.730 19.746 1.00 76.25 104 THR A CA 1
ATOM 832 C C . THR A 1 104 ? -3.450 -6.485 19.006 1.00 76.25 104 THR A C 1
ATOM 834 O O . THR A 1 104 ? -3.434 -5.829 17.963 1.00 76.25 104 THR A O 1
ATOM 837 N N . LEU A 1 105 ? -2.345 -7.064 19.487 1.00 81.19 105 LEU A N 1
ATOM 838 C CA . LEU A 1 105 ? -1.034 -6.946 18.845 1.00 81.19 105 LEU A CA 1
ATOM 839 C C . LEU A 1 105 ? -0.989 -7.601 17.460 1.00 81.19 105 LEU A C 1
ATOM 841 O O . LEU A 1 105 ? -0.367 -7.045 16.557 1.00 81.19 105 LEU A O 1
ATOM 845 N N . LYS A 1 106 ? -1.668 -8.739 17.259 1.00 81.75 106 LYS A N 1
ATOM 846 C CA . LYS A 1 106 ? -1.775 -9.388 15.939 1.00 81.75 106 LYS A CA 1
ATOM 847 C C . LYS A 1 106 ? -2.457 -8.480 14.920 1.00 81.75 106 LYS A C 1
ATOM 849 O O . LYS A 1 106 ? -1.924 -8.280 13.835 1.00 81.75 106 LYS A O 1
ATOM 854 N N . VAL A 1 107 ? -3.579 -7.872 15.302 1.00 79.06 107 VAL A N 1
ATOM 855 C CA . VAL A 1 107 ? -4.309 -6.921 14.453 1.00 79.06 107 VAL A CA 1
ATOM 856 C C . VAL A 1 107 ? -3.429 -5.711 14.111 1.00 79.06 107 VAL A C 1
ATOM 858 O O . VAL A 1 107 ? -3.365 -5.299 12.955 1.00 79.06 107 VAL A O 1
ATOM 861 N N . VAL A 1 108 ? -2.678 -5.185 15.084 1.00 79.25 108 VAL A N 1
ATOM 862 C CA . VAL A 1 108 ? -1.702 -4.103 14.861 1.00 79.25 108 VAL A CA 1
ATOM 863 C C . VAL A 1 108 ? -0.595 -4.515 13.885 1.00 79.25 108 VAL A C 1
ATOM 865 O O . VAL A 1 108 ? -0.286 -3.758 12.964 1.00 79.25 108 VAL A O 1
ATOM 868 N N . ALA A 1 109 ? -0.015 -5.704 14.052 1.00 83.25 109 ALA A N 1
ATOM 869 C CA . ALA A 1 109 ? 1.040 -6.212 13.178 1.00 83.25 109 ALA A CA 1
ATOM 870 C C . ALA A 1 109 ? 0.556 -6.387 11.729 1.00 83.25 109 ALA A C 1
ATOM 872 O O . ALA A 1 109 ? 1.237 -5.953 10.802 1.00 83.25 109 ALA A O 1
ATOM 873 N N . GLU A 1 110 ? -0.641 -6.942 11.531 1.00 82.44 110 GLU A N 1
ATOM 874 C CA . GLU A 1 110 ? -1.264 -7.060 10.206 1.00 82.44 110 GLU A CA 1
ATOM 875 C C . GLU A 1 110 ? -1.526 -5.690 9.569 1.00 82.44 110 GLU A C 1
ATOM 877 O O . GLU A 1 110 ? -1.287 -5.503 8.377 1.00 82.44 110 GLU A O 1
ATOM 882 N N . GLY A 1 111 ? -1.970 -4.709 10.361 1.00 81.69 111 GLY A N 1
ATOM 883 C CA . GLY A 1 111 ? -2.143 -3.338 9.887 1.00 81.69 111 GLY A CA 1
ATOM 884 C C . GLY A 1 111 ? -0.828 -2.722 9.398 1.00 81.69 111 GLY A C 1
ATOM 885 O O . GLY A 1 111 ? -0.801 -2.074 8.352 1.00 81.69 111 GLY A O 1
ATOM 886 N N . PHE A 1 112 ? 0.277 -2.947 10.117 1.00 84.44 112 PHE A N 1
ATOM 887 C CA . PHE A 1 112 ? 1.597 -2.495 9.673 1.00 84.44 112 PHE A CA 1
ATOM 888 C C . PHE A 1 112 ? 2.068 -3.210 8.408 1.00 84.44 112 PHE A C 1
ATOM 890 O O . PHE A 1 112 ? 2.569 -2.538 7.507 1.00 84.44 112 PHE A O 1
ATOM 897 N N . ALA A 1 113 ? 1.873 -4.527 8.308 1.00 87.50 113 ALA A N 1
ATOM 898 C CA . ALA A 1 113 ? 2.198 -5.282 7.100 1.00 87.50 113 ALA A CA 1
ATOM 899 C C . ALA A 1 113 ? 1.444 -4.723 5.881 1.00 87.50 113 ALA A C 1
ATOM 901 O O . ALA A 1 113 ? 2.060 -4.392 4.870 1.00 87.50 113 ALA A O 1
ATOM 902 N N . ALA A 1 114 ? 0.132 -4.492 6.008 1.00 87.56 114 ALA A N 1
ATOM 903 C CA . ALA A 1 114 ? -0.675 -3.887 4.949 1.00 87.56 114 ALA A CA 1
ATOM 904 C C . ALA A 1 114 ? -0.160 -2.496 4.541 1.00 87.56 114 ALA A C 1
ATOM 906 O O . ALA A 1 114 ? -0.052 -2.201 3.351 1.00 87.56 114 ALA A O 1
ATOM 907 N N . ALA A 1 115 ? 0.210 -1.647 5.505 1.00 87.25 115 ALA A N 1
ATOM 908 C CA . ALA A 1 115 ? 0.747 -0.317 5.222 1.00 87.25 115 ALA A CA 1
ATOM 909 C C . ALA A 1 115 ? 2.107 -0.361 4.497 1.00 87.25 115 ALA A C 1
ATOM 911 O O . ALA A 1 115 ? 2.332 0.417 3.561 1.00 87.25 115 ALA A O 1
ATOM 912 N N . VAL A 1 116 ? 3.005 -1.266 4.903 1.00 91.25 116 VAL A N 1
ATOM 913 C CA . VAL A 1 116 ? 4.311 -1.466 4.255 1.00 91.25 116 VAL A CA 1
ATOM 914 C C . VAL A 1 116 ? 4.112 -1.951 2.825 1.00 91.25 116 VAL A C 1
ATOM 916 O O . VAL A 1 116 ? 4.552 -1.272 1.898 1.00 91.25 116 VAL A O 1
ATOM 919 N N . VAL A 1 117 ? 3.357 -3.034 2.633 1.00 92.19 117 VAL A N 1
ATOM 920 C CA . VAL A 1 117 ? 3.118 -3.609 1.303 1.00 92.19 117 VAL A CA 1
ATOM 921 C C . VAL A 1 117 ? 2.406 -2.604 0.392 1.00 92.19 117 VAL A C 1
ATOM 923 O O . VAL A 1 117 ? 2.767 -2.463 -0.775 1.00 92.19 117 VAL A O 1
ATOM 926 N N . MET A 1 118 ? 1.439 -1.832 0.902 1.00 91.25 118 MET A N 1
ATOM 927 C CA . MET A 1 118 ? 0.776 -0.779 0.122 1.00 91.25 118 MET A CA 1
ATOM 928 C C . MET A 1 118 ? 1.760 0.315 -0.319 1.00 91.25 118 MET A C 1
ATOM 930 O O . MET A 1 118 ? 1.703 0.783 -1.459 1.00 91.25 118 MET A O 1
ATOM 934 N N . THR A 1 119 ? 2.697 0.696 0.553 1.00 92.94 119 THR A N 1
ATOM 935 C CA . THR A 1 119 ? 3.748 1.673 0.235 1.00 92.94 119 THR A CA 1
ATOM 936 C C . THR A 1 119 ? 4.712 1.127 -0.818 1.00 92.94 119 THR A C 1
ATOM 938 O O . THR A 1 119 ? 5.028 1.816 -1.789 1.00 92.94 119 THR A O 1
ATOM 941 N N . GLU A 1 120 ? 5.149 -0.121 -0.672 1.00 95.44 120 GLU A N 1
ATOM 942 C CA . GLU A 1 120 ? 6.024 -0.790 -1.635 1.00 95.44 120 GLU A CA 1
ATOM 943 C C . GLU A 1 120 ? 5.346 -0.957 -3.000 1.00 95.44 120 GLU A C 1
ATOM 945 O O . GLU A 1 120 ? 5.970 -0.710 -4.035 1.00 95.44 120 GLU A O 1
ATOM 950 N N . CYS A 1 121 ? 4.044 -1.260 -3.028 1.00 94.88 121 CYS A N 1
ATOM 951 C CA . CYS A 1 121 ? 3.242 -1.269 -4.252 1.00 94.88 121 CYS A CA 1
ATOM 952 C C . CYS A 1 121 ? 3.208 0.112 -4.921 1.00 94.88 121 CYS A C 1
ATOM 954 O O . CYS A 1 121 ? 3.394 0.211 -6.135 1.00 94.88 121 CYS A O 1
ATOM 956 N N . ALA A 1 122 ? 3.031 1.192 -4.155 1.00 94.00 122 ALA A N 1
ATOM 957 C CA . ALA A 1 122 ? 3.059 2.547 -4.703 1.00 94.00 122 ALA A CA 1
ATOM 958 C C . ALA A 1 122 ? 4.421 2.881 -5.339 1.00 94.00 122 ALA A C 1
ATOM 960 O O . ALA A 1 122 ? 4.470 3.426 -6.446 1.00 94.00 122 ALA A O 1
ATOM 961 N N . VAL A 1 123 ? 5.525 2.494 -4.687 1.00 94.69 123 VAL A N 1
ATOM 962 C CA . VAL A 1 123 ? 6.879 2.609 -5.257 1.00 94.69 123 VAL A CA 1
ATOM 963 C C . VAL A 1 123 ? 6.988 1.794 -6.546 1.00 94.69 123 VAL A C 1
ATOM 965 O O . VAL A 1 123 ? 7.462 2.316 -7.555 1.00 94.69 123 VAL A O 1
ATOM 968 N N . CYS A 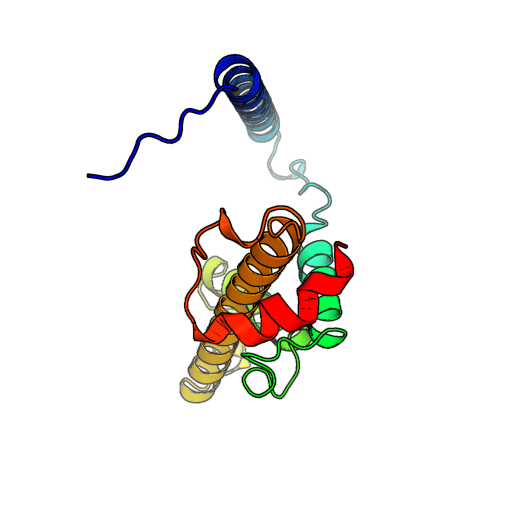1 124 ? 6.503 0.550 -6.553 1.00 95.00 124 CYS A N 1
ATOM 969 C CA . CYS A 1 124 ? 6.555 -0.309 -7.732 1.00 95.00 124 CYS A CA 1
ATOM 970 C C . CYS A 1 124 ? 5.791 0.283 -8.923 1.00 95.00 124 CYS A C 1
ATOM 972 O O . CYS A 1 124 ? 6.306 0.255 -10.040 1.00 95.00 124 CYS A O 1
ATOM 974 N N . LEU A 1 125 ? 4.596 0.843 -8.706 1.00 93.56 125 LEU A N 1
ATOM 975 C CA . LEU A 1 125 ? 3.804 1.496 -9.757 1.00 93.56 125 LEU A CA 1
ATOM 976 C C . LEU A 1 125 ? 4.520 2.716 -10.325 1.00 93.56 125 LEU A C 1
ATOM 978 O O . LEU A 1 125 ? 4.643 2.849 -11.543 1.00 93.56 125 LEU A O 1
ATOM 982 N N . PHE A 1 126 ? 5.038 3.576 -9.446 1.00 92.56 126 PHE A N 1
ATOM 983 C CA . PHE A 1 126 ? 5.780 4.763 -9.855 1.00 92.56 126 PHE A CA 1
ATOM 984 C C . PHE A 1 126 ? 7.016 4.395 -10.683 1.00 92.56 126 PHE A C 1
ATOM 986 O O . PHE A 1 126 ? 7.258 4.966 -11.744 1.00 92.56 126 PHE A O 1
ATOM 993 N N . GLU A 1 127 ? 7.787 3.410 -10.227 1.00 91.88 127 GLU A N 1
ATOM 994 C CA . GLU A 1 127 ? 9.003 2.958 -10.903 1.00 91.88 127 GLU A CA 1
ATOM 995 C C . GLU A 1 127 ? 8.706 2.235 -12.222 1.00 91.88 127 GLU A C 1
ATOM 997 O O . GLU A 1 127 ? 9.437 2.425 -13.198 1.00 91.88 127 GLU A O 1
ATOM 1002 N N . SER A 1 128 ? 7.608 1.478 -12.286 1.00 91.00 128 SER A N 1
ATOM 1003 C CA . SER A 1 128 ? 7.117 0.855 -13.520 1.00 91.00 128 SER A CA 1
ATOM 1004 C C . SER A 1 128 ? 6.752 1.916 -14.557 1.00 91.00 128 SER A C 1
ATOM 1006 O O . SER A 1 128 ? 7.225 1.858 -15.686 1.00 91.00 128 SER A O 1
ATOM 1008 N N . GLN A 1 129 ? 5.981 2.934 -14.164 1.00 89.31 129 GLN A N 1
ATOM 1009 C CA . GLN A 1 129 ? 5.576 4.024 -15.054 1.00 89.31 129 GLN A CA 1
ATOM 1010 C C . GLN A 1 129 ? 6.762 4.890 -15.500 1.00 89.31 129 GLN A C 1
ATOM 1012 O O . GLN A 1 129 ? 6.845 5.310 -16.653 1.00 89.31 129 GLN A O 1
ATOM 1017 N N . ALA A 1 130 ? 7.688 5.186 -14.589 1.00 86.25 130 ALA A N 1
ATOM 1018 C CA . ALA A 1 130 ? 8.831 6.047 -14.872 1.00 86.25 130 ALA A CA 1
ATOM 1019 C C . ALA A 1 130 ? 9.914 5.359 -15.726 1.00 86.25 130 ALA A C 1
ATOM 1021 O O . ALA A 1 130 ? 10.840 6.020 -16.208 1.00 86.25 130 ALA A O 1
ATOM 1022 N N . THR A 1 131 ? 9.826 4.042 -15.916 1.00 83.19 131 THR A N 1
ATOM 1023 C CA . THR A 1 131 ? 10.768 3.275 -16.731 1.00 83.19 131 THR A CA 1
ATOM 1024 C C . THR A 1 131 ? 10.325 3.274 -18.192 1.00 83.19 131 THR A C 1
ATOM 1026 O O . THR A 1 131 ? 9.411 2.566 -18.593 1.00 83.19 131 THR A O 1
ATOM 1029 N N . ASN A 1 132 ? 11.020 4.052 -19.022 1.00 75.12 132 ASN A N 1
ATOM 1030 C CA . ASN A 1 132 ? 10.825 4.045 -20.470 1.00 75.12 132 ASN A CA 1
ATOM 1031 C C . ASN A 1 132 ? 11.781 3.035 -21.124 1.00 75.12 132 ASN A C 1
ATOM 1033 O O . ASN A 1 132 ? 12.998 3.169 -20.980 1.00 75.12 132 ASN A O 1
ATOM 1037 N N . ALA A 1 133 ? 11.248 2.075 -21.887 1.00 71.44 133 ALA A N 1
ATOM 1038 C CA . ALA A 1 133 ? 12.040 1.050 -22.575 1.00 71.44 133 ALA A CA 1
ATOM 1039 C C . ALA A 1 133 ? 13.152 1.637 -23.466 1.00 71.44 133 ALA A C 1
ATOM 1041 O O . ALA A 1 133 ? 14.268 1.124 -23.485 1.00 71.44 133 ALA A O 1
ATOM 1042 N N . ALA A 1 134 ? 12.896 2.769 -24.130 1.00 71.56 134 ALA A N 1
ATOM 1043 C CA . ALA A 1 134 ? 13.865 3.447 -24.990 1.00 71.56 134 ALA A CA 1
ATOM 1044 C C . ALA A 1 134 ? 14.991 4.161 -24.215 1.00 71.56 134 ALA A C 1
ATOM 1046 O O . ALA A 1 134 ? 15.971 4.599 -24.815 1.00 71.56 134 ALA A O 1
ATOM 1047 N N . ARG A 1 135 ? 14.864 4.319 -22.889 1.00 68.38 135 ARG A N 1
ATOM 1048 C CA . ARG A 1 135 ? 15.846 5.003 -22.025 1.00 68.38 135 ARG A CA 1
ATOM 1049 C C . ARG A 1 135 ? 16.201 4.219 -20.759 1.00 68.38 135 ARG A C 1
ATOM 1051 O O . ARG A 1 135 ? 16.778 4.794 -19.835 1.00 68.38 135 ARG A O 1
ATOM 1058 N N . ALA A 1 136 ? 15.906 2.920 -20.717 1.00 67.31 136 ALA A N 1
ATOM 1059 C CA . ALA A 1 136 ? 16.107 2.080 -19.536 1.00 67.31 136 ALA A CA 1
ATOM 1060 C C . ALA A 1 136 ? 17.561 2.115 -19.025 1.00 67.31 136 ALA A C 1
ATOM 1062 O O . ALA A 1 136 ? 17.789 2.187 -17.824 1.00 67.31 136 ALA A O 1
ATOM 1063 N N . ALA A 1 137 ? 18.543 2.183 -19.932 1.00 65.69 137 ALA A N 1
ATOM 1064 C CA . ALA A 1 137 ? 19.968 2.230 -19.593 1.00 65.69 137 ALA A CA 1
ATOM 1065 C C . ALA A 1 137 ? 20.423 3.517 -18.869 1.00 65.69 137 ALA A C 1
ATOM 1067 O O . ALA A 1 137 ? 21.513 3.548 -18.306 1.00 65.69 137 ALA A O 1
ATOM 1068 N N . VAL A 1 138 ? 19.621 4.589 -18.893 1.00 67.94 138 VAL A N 1
ATOM 1069 C CA . VAL A 1 138 ? 19.992 5.901 -18.326 1.00 67.94 138 VAL A CA 1
ATOM 1070 C C . VAL A 1 138 ? 19.434 6.088 -16.912 1.00 67.94 138 VAL A C 1
ATOM 1072 O O . VAL A 1 138 ? 19.957 6.884 -16.131 1.00 67.94 138 VAL A O 1
ATOM 1075 N N . ARG A 1 139 ? 18.364 5.367 -16.556 1.00 73.38 139 ARG A N 1
ATOM 1076 C CA . ARG A 1 139 ? 17.655 5.561 -15.290 1.00 73.38 139 ARG A CA 1
ATOM 1077 C C . ARG A 1 139 ? 18.189 4.601 -14.229 1.00 73.38 139 ARG A C 1
ATOM 1079 O O . ARG A 1 139 ? 18.036 3.392 -14.334 1.00 73.38 139 ARG A O 1
ATOM 1086 N N . ARG A 1 140 ? 18.781 5.153 -13.169 1.00 80.75 140 ARG A N 1
ATOM 1087 C CA . ARG A 1 140 ? 19.150 4.386 -11.972 1.00 80.75 140 ARG A CA 1
ATOM 1088 C C . ARG A 1 140 ? 17.887 3.985 -11.201 1.00 80.75 140 ARG A C 1
ATOM 1090 O O . ARG A 1 140 ? 17.068 4.856 -10.904 1.00 80.75 140 ARG A O 1
ATOM 1097 N N . ALA A 1 141 ? 17.776 2.710 -10.832 1.00 81.69 141 ALA A N 1
ATOM 1098 C CA . ALA A 1 141 ? 16.758 2.229 -9.899 1.00 81.69 141 ALA A CA 1
ATOM 1099 C C . ALA A 1 141 ? 16.953 2.880 -8.515 1.00 81.69 141 ALA A C 1
ATOM 1101 O O . ALA A 1 141 ? 18.057 2.857 -7.966 1.00 81.69 141 ALA A O 1
ATOM 1102 N N . ASN A 1 142 ? 15.893 3.485 -7.970 1.00 86.06 142 ASN A N 1
ATOM 1103 C CA . ASN A 1 142 ? 15.895 4.117 -6.639 1.00 86.06 142 ASN A CA 1
ATOM 1104 C C . ASN A 1 142 ? 15.024 3.348 -5.638 1.00 86.06 142 ASN A C 1
ATOM 1106 O O . ASN A 1 142 ? 14.480 3.934 -4.705 1.00 86.06 142 ASN A O 1
ATOM 1110 N N . TYR A 1 143 ? 14.885 2.045 -5.853 1.00 91.12 143 TYR A N 1
ATOM 1111 C CA . TYR A 1 143 ? 14.113 1.138 -5.020 1.00 91.12 143 TYR A CA 1
ATOM 1112 C C . TYR A 1 143 ? 14.986 -0.065 -4.622 1.00 91.12 143 TYR A C 1
ATOM 1114 O O . TYR A 1 143 ? 15.959 -0.355 -5.323 1.00 91.12 143 TYR A O 1
ATOM 1122 N N . PRO A 1 144 ? 14.686 -0.747 -3.505 1.00 93.81 144 PRO A N 1
ATOM 1123 C CA . PRO A 1 144 ? 15.440 -1.922 -3.077 1.00 93.81 144 PRO A CA 1
ATOM 1124 C C . PRO A 1 144 ? 15.272 -3.124 -4.015 1.00 93.81 144 PRO A C 1
ATOM 1126 O O . PRO A 1 144 ? 14.197 -3.329 -4.577 1.00 93.81 144 PRO A O 1
ATOM 1129 N N . ASP A 1 145 ? 16.298 -3.971 -4.122 1.00 94.44 145 ASP A N 1
ATOM 1130 C CA . ASP A 1 145 ? 16.333 -5.083 -5.087 1.00 94.44 145 ASP A CA 1
ATOM 1131 C C . ASP A 1 145 ? 15.151 -6.061 -4.956 1.00 94.44 145 ASP A C 1
ATOM 1133 O O . ASP A 1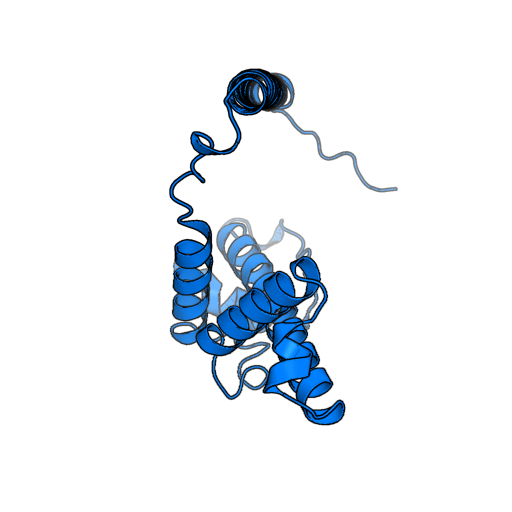 145 ? 14.689 -6.604 -5.961 1.00 94.44 145 ASP A O 1
ATOM 1137 N N . TRP A 1 146 ? 14.599 -6.248 -3.751 1.00 94.50 146 TRP A N 1
ATOM 1138 C CA . TRP A 1 146 ? 13.456 -7.144 -3.530 1.00 94.50 146 TRP A CA 1
ATOM 1139 C C . TRP A 1 146 ? 12.158 -6.671 -4.201 1.00 94.50 146 TRP A C 1
ATOM 1141 O O . TRP A 1 146 ? 11.280 -7.489 -4.457 1.00 94.50 146 TRP A O 1
ATOM 1151 N N . LEU A 1 147 ? 12.042 -5.387 -4.562 1.00 96.00 147 LEU A N 1
ATOM 1152 C CA . LEU A 1 147 ? 10.889 -4.862 -5.305 1.00 96.00 147 LEU A CA 1
ATOM 1153 C C . LEU A 1 147 ? 11.007 -5.071 -6.823 1.00 96.00 147 LEU A C 1
ATOM 1155 O O . LEU A 1 147 ? 10.008 -4.976 -7.543 1.00 96.00 147 LEU A O 1
ATOM 1159 N N . ALA A 1 148 ? 12.203 -5.402 -7.327 1.00 94.06 148 ALA A N 1
ATOM 1160 C CA . ALA A 1 148 ? 12.462 -5.562 -8.758 1.00 94.06 148 ALA A CA 1
ATOM 1161 C C . ALA A 1 148 ? 11.518 -6.550 -9.469 1.00 94.06 148 ALA A C 1
ATOM 1163 O O . ALA A 1 148 ? 11.060 -6.209 -10.563 1.00 94.06 148 ALA A O 1
ATOM 1164 N N . PRO A 1 149 ? 11.152 -7.715 -8.890 1.00 95.38 149 PRO A N 1
ATOM 1165 C CA . PRO A 1 149 ? 10.213 -8.636 -9.527 1.00 95.38 149 PRO A CA 1
ATOM 1166 C C . PRO A 1 149 ? 8.843 -8.004 -9.786 1.00 95.38 149 PRO A C 1
ATOM 1168 O O . PRO A 1 149 ? 8.237 -8.242 -10.827 1.00 95.38 149 PRO A O 1
ATOM 1171 N N . THR A 1 150 ? 8.366 -7.161 -8.868 1.00 96.50 150 THR A N 1
ATOM 1172 C CA . THR A 1 150 ? 7.056 -6.509 -9.005 1.00 96.50 150 THR A CA 1
ATOM 1173 C C . THR A 1 150 ? 7.108 -5.371 -10.011 1.00 96.50 150 THR A C 1
ATOM 1175 O O . THR A 1 150 ? 6.237 -5.292 -10.872 1.00 96.50 150 THR A O 1
ATOM 1178 N N . VAL A 1 151 ? 8.163 -4.550 -9.978 1.00 94.12 151 VAL A N 1
ATOM 1179 C CA . VAL A 1 151 ? 8.400 -3.516 -11.001 1.00 94.12 151 VAL A CA 1
ATOM 1180 C C . VAL A 1 151 ? 8.452 -4.141 -12.396 1.00 94.12 151 VAL A C 1
ATOM 1182 O O . VAL A 1 151 ? 7.759 -3.692 -13.303 1.00 94.12 151 VAL A O 1
ATOM 1185 N N . ALA A 1 152 ? 9.218 -5.220 -12.575 1.00 92.44 152 ALA A N 1
ATOM 1186 C CA . ALA A 1 152 ? 9.306 -5.923 -13.853 1.00 92.44 152 ALA A CA 1
ATOM 1187 C C . ALA A 1 152 ? 7.955 -6.512 -14.295 1.00 92.44 152 ALA A C 1
ATOM 1189 O O . ALA A 1 152 ? 7.592 -6.391 -15.464 1.00 92.44 152 ALA A O 1
ATOM 1190 N N . ALA A 1 153 ? 7.190 -7.105 -13.373 1.00 94.75 153 ALA A N 1
ATOM 1191 C CA . ALA A 1 153 ? 5.871 -7.663 -13.670 1.00 94.75 153 ALA A CA 1
ATOM 1192 C C . ALA A 1 153 ? 4.824 -6.588 -14.015 1.00 94.75 153 ALA A C 1
ATOM 1194 O O . ALA A 1 153 ? 3.870 -6.861 -14.750 1.00 94.75 153 ALA A O 1
ATOM 1195 N N . TRP A 1 154 ? 4.966 -5.374 -13.476 1.00 94.38 154 TRP A N 1
ATOM 1196 C CA . TRP A 1 154 ? 4.023 -4.276 -13.688 1.00 94.38 154 TRP A CA 1
ATOM 1197 C C . TRP A 1 154 ? 4.404 -3.336 -14.830 1.00 94.38 154 TRP A C 1
ATOM 1199 O O . TRP A 1 154 ? 3.509 -2.727 -15.413 1.00 94.38 154 TRP A O 1
ATOM 1209 N N . LEU A 1 155 ? 5.674 -3.305 -15.233 1.00 91.25 155 LEU A N 1
ATOM 1210 C CA . LEU A 1 155 ? 6.190 -2.500 -16.341 1.00 91.25 155 LEU A CA 1
ATOM 1211 C C . LEU A 1 155 ? 5.370 -2.586 -17.647 1.00 91.25 155 LEU A C 1
ATOM 1213 O O . LEU A 1 155 ? 5.084 -1.525 -18.203 1.00 91.25 155 LEU A O 1
ATOM 1217 N N . PRO A 1 156 ? 4.926 -3.767 -18.139 1.00 91.25 156 PRO A N 1
ATOM 1218 C CA . PRO A 1 156 ? 4.171 -3.856 -19.395 1.00 91.25 156 PRO A CA 1
ATOM 1219 C C . PRO A 1 156 ? 2.849 -3.079 -19.405 1.00 91.25 156 PRO A C 1
ATOM 1221 O O . PRO A 1 156 ? 2.297 -2.838 -20.470 1.00 91.25 156 PRO A O 1
ATOM 1224 N N . ARG A 1 157 ? 2.331 -2.670 -18.238 1.00 88.56 157 ARG A N 1
ATOM 1225 C CA . ARG A 1 157 ? 1.111 -1.852 -18.128 1.00 88.56 157 ARG A CA 1
ATOM 1226 C C . ARG A 1 157 ? 1.304 -0.415 -18.632 1.00 88.56 157 ARG A C 1
ATOM 1228 O O . ARG A 1 157 ? 0.314 0.282 -18.826 1.00 88.56 157 ARG A O 1
ATOM 1235 N N . TYR A 1 158 ? 2.551 0.029 -18.802 1.00 84.69 158 TYR A N 1
ATOM 1236 C CA . TYR A 1 158 ? 2.912 1.411 -19.133 1.00 84.69 158 TYR A CA 1
ATOM 1237 C C . TYR A 1 158 ? 3.708 1.550 -20.442 1.00 84.69 158 TYR A C 1
ATOM 1239 O O . TYR A 1 158 ? 4.244 2.629 -20.704 1.00 84.69 158 TYR A O 1
ATOM 1247 N N . GLN A 1 159 ? 3.822 0.475 -21.232 1.00 74.75 159 GLN A N 1
ATOM 1248 C CA . GLN A 1 159 ? 4.520 0.465 -22.526 1.00 74.75 159 GLN A CA 1
ATOM 1249 C C . GLN A 1 159 ? 3.570 0.615 -23.711 1.00 74.75 159 GLN A C 1
ATOM 1251 O O . GLN A 1 159 ? 2.406 0.172 -23.599 1.00 74.75 159 GLN A O 1
#

Secondary structure (DSSP, 8-state):
-------TTHHHHHHHHHHHHHHHHHHHHHHHHS-GGG-PPPP-THHHHHHHHHHHHHHS--TTSTTT-TT-HHHHHHHHHHHHHHHHTTTHHHHHHH--HHHHHHHHHHHHHHHHHHHHHHHHHHHHHH--GGGGGGPPP-S-GGGHHHHHHHGGGG-

Foldseek 3Di:
DDDPPPPPPPPVVVVVVVVVVVVVVVVVVVLVPDDPVPNDDPPDCVLVVQLVLQVVCQVQPQPLCNPVQVPGLNVLSVLLVVVVVCVVVVVVVVCVPVVDPVSSVVSVVSNVSSVVVSVLVVLLLVLLQVQDPVCNVPDDDPDDPSNVSRNVVCNVVND